Protein AF-A0A0E3NS31-F1 (afdb_monomer_lite)

Secondary structure (DSSP, 8-state):
--EETTEE---S----S-HHHHHHHHHHHHHHHHSSS-HHHHHHHHHHHHH-HHHHHHHHHHHHHHHHHHHHHHT-----TTT------------------HHHHHHHHHHHHHHHHHTS----

pLDDT: mean 79.83, std 15.45, range [45.59, 95.88]

Sequence (124 aa):
MYQSADKYHNGRITKRGSKVARWILTQIAQAAARTKNSKLKEFFNRKKKSIGHAKAILALTRKIATIIWHLITNDEMYEDETGYVKGEVQRRKIVETEIFSVDERISIISEIFAIVEKKKPDIK

Foldseek 3Di:
DDDDDPDDDPDDDDPPDDPVLLVVLLVVLVVLCVDPQFPLVVQLVVVCVPPNNVVSSVVSSVVVVVVVVCCVVVVHDDDTPSPPDPPPPPPVPPPPPPCDDPVVVVVVVVVVVVVVVVPPPPPD

Radius of gyration: 26.97 Å; chains: 1; bounding box: 75×50×57 Å

Structure (mmCIF, N/CA/C/O backbone):
data_AF-A0A0E3NS31-F1
#
_entry.id   AF-A0A0E3NS31-F1
#
loop_
_atom_site.group_PDB
_atom_site.id
_atom_site.type_symbol
_atom_site.label_atom_id
_atom_site.label_alt_id
_atom_site.label_comp_id
_atom_site.label_asym_id
_atom_site.label_entity_id
_atom_site.label_seq_id
_atom_site.pdbx_PDB_ins_code
_atom_site.Cartn_x
_atom_site.Cartn_y
_atom_site.Cartn_z
_atom_site.occupancy
_atom_site.B_iso_or_equiv
_atom_site.auth_seq_id
_atom_site.auth_comp_id
_atom_site.auth_asym_id
_atom_site.auth_atom_id
_atom_site.pdbx_PDB_model_num
ATOM 1 N N . MET A 1 1 ? -6.868 -24.734 15.546 1.00 49.00 1 MET A N 1
ATOM 2 C CA . MET A 1 1 ? -8.007 -23.793 15.473 1.00 49.00 1 MET A CA 1
ATOM 3 C C . MET A 1 1 ? -8.836 -24.038 16.716 1.00 49.00 1 MET A C 1
ATOM 5 O O . MET A 1 1 ? -9.033 -25.202 17.023 1.00 49.00 1 MET A O 1
ATOM 9 N N . TYR A 1 2 ? -9.239 -22.997 17.440 1.00 45.59 2 TYR A N 1
ATOM 10 C CA . TYR A 1 2 ? -10.113 -23.121 18.610 1.00 45.59 2 TYR A CA 1
ATOM 11 C C . TYR A 1 2 ? -11.376 -22.319 18.303 1.00 45.59 2 TYR A C 1
ATOM 13 O O . TYR A 1 2 ? -11.266 -21.153 17.918 1.00 45.59 2 TYR A O 1
ATOM 21 N N . GLN A 1 3 ? -12.539 -22.959 18.379 1.00 48.78 3 GLN A N 1
ATOM 22 C CA . GLN A 1 3 ? -13.836 -22.351 18.103 1.00 48.78 3 GLN A CA 1
ATOM 23 C C . GLN A 1 3 ? -14.720 -22.602 19.322 1.00 48.78 3 GLN A C 1
ATOM 25 O O . GLN A 1 3 ? -15.049 -23.745 19.621 1.00 48.78 3 GLN A O 1
ATOM 30 N N . SER A 1 4 ? -15.079 -21.535 20.028 1.00 62.59 4 SER A N 1
ATOM 31 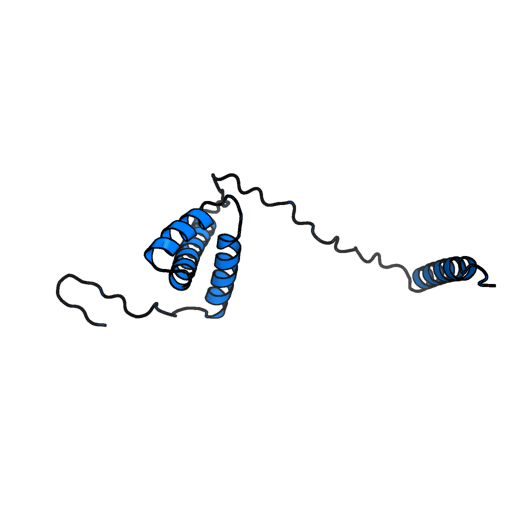C CA . SER A 1 4 ? -16.065 -21.564 21.107 1.00 62.59 4 SER A CA 1
ATOM 32 C C . SER A 1 4 ? -17.158 -20.557 20.752 1.00 62.59 4 SER A C 1
ATOM 34 O O . SER A 1 4 ? -16.854 -19.386 20.518 1.00 62.59 4 SER A O 1
ATOM 36 N N . ALA A 1 5 ? -18.387 -21.070 20.635 1.00 57.19 5 ALA A N 1
ATOM 37 C CA . ALA A 1 5 ? -19.676 -20.387 20.483 1.00 57.19 5 ALA A CA 1
ATOM 38 C C . ALA A 1 5 ? -19.611 -18.861 20.245 1.00 57.19 5 ALA A C 1
ATOM 40 O O . ALA A 1 5 ? -19.754 -18.097 21.190 1.00 57.19 5 ALA A O 1
ATOM 41 N N . ASP A 1 6 ? -19.444 -18.440 18.983 1.00 56.56 6 ASP A N 1
ATOM 42 C CA . ASP A 1 6 ? -19.556 -17.046 18.491 1.00 56.56 6 ASP A CA 1
ATOM 43 C C . ASP A 1 6 ? -18.267 -16.192 18.396 1.00 56.56 6 ASP A C 1
ATOM 45 O O . ASP A 1 6 ? -18.292 -15.085 17.862 1.00 56.56 6 ASP A O 1
ATOM 49 N N . LYS A 1 7 ? -17.085 -16.693 18.795 1.00 52.81 7 LYS A N 1
ATOM 50 C CA . LYS A 1 7 ? -15.809 -15.971 18.565 1.00 52.81 7 LYS A CA 1
ATOM 51 C C . LYS A 1 7 ? -14.862 -16.700 17.617 1.00 52.81 7 LYS A C 1
ATOM 53 O O . LYS A 1 7 ? -14.215 -17.686 17.969 1.00 52.81 7 LYS A O 1
ATOM 58 N N . TYR A 1 8 ? -14.707 -16.149 16.411 1.00 55.31 8 TYR A N 1
ATOM 59 C CA . TYR A 1 8 ? -13.669 -16.562 15.466 1.00 55.31 8 TYR A CA 1
ATOM 60 C C . TYR A 1 8 ? -12.315 -15.968 15.860 1.00 55.31 8 TYR A C 1
ATOM 62 O O . TYR A 1 8 ? -11.982 -14.827 15.545 1.00 55.31 8 TYR A O 1
ATOM 70 N N . HIS A 1 9 ? -11.491 -16.775 16.523 1.00 52.72 9 HIS A N 1
ATOM 71 C CA . HIS A 1 9 ? -10.079 -16.468 16.705 1.00 52.72 9 HIS A CA 1
ATOM 72 C C . HIS A 1 9 ? -9.289 -16.966 15.491 1.00 52.72 9 HIS A C 1
ATOM 74 O O . HIS A 1 9 ? -8.752 -18.077 15.474 1.00 52.72 9 HIS A O 1
ATOM 80 N N . ASN A 1 10 ? -9.190 -16.134 14.450 1.00 51.62 10 ASN A N 1
ATOM 81 C CA . ASN A 1 10 ? -8.175 -16.330 13.419 1.00 51.62 10 ASN A CA 1
ATOM 82 C C . ASN A 1 10 ? -6.813 -16.240 14.118 1.00 51.62 10 ASN A C 1
ATOM 84 O O . ASN A 1 10 ? -6.451 -15.190 14.642 1.00 51.62 10 ASN A O 1
ATOM 88 N N . GLY A 1 11 ? -6.094 -17.362 14.194 1.00 60.38 11 GLY A N 1
ATOM 89 C CA . GLY A 1 11 ? -4.782 -17.432 14.832 1.00 60.38 11 GLY A CA 1
ATOM 90 C C . GLY A 1 11 ? -3.723 -16.557 14.142 1.00 60.38 11 GLY A C 1
ATOM 91 O O . GLY A 1 11 ? -3.998 -15.543 13.504 1.00 60.38 11 GLY A O 1
ATOM 92 N N . ARG A 1 12 ? -2.454 -16.953 14.250 1.00 56.44 12 ARG A N 1
ATOM 93 C CA . ARG A 1 12 ? -1.328 -16.227 13.638 1.00 56.44 12 ARG A CA 1
ATOM 94 C C . ARG A 1 12 ? -1.583 -15.971 12.143 1.00 56.44 12 ARG A C 1
ATOM 96 O O . ARG A 1 12 ? -1.997 -16.887 11.437 1.00 56.44 12 ARG A O 1
ATOM 103 N N . ILE A 1 13 ? -1.302 -14.746 11.676 1.00 64.00 13 ILE A N 1
ATOM 104 C CA . ILE A 1 13 ? -1.458 -14.310 10.273 1.00 64.00 13 ILE A CA 1
ATOM 105 C C . ILE A 1 13 ? -0.989 -15.427 9.333 1.00 64.00 13 ILE A C 1
ATOM 107 O O . ILE A 1 13 ? 0.193 -15.787 9.323 1.00 64.00 13 ILE A O 1
ATOM 111 N N . THR A 1 14 ? -1.923 -15.997 8.573 1.00 66.00 14 THR A N 1
ATOM 112 C CA . THR A 1 14 ? -1.669 -17.176 7.745 1.00 66.00 14 THR A CA 1
ATOM 113 C C . THR A 1 14 ? -0.700 -16.826 6.620 1.00 66.00 14 THR A C 1
ATOM 115 O O . THR A 1 14 ? -1.009 -16.015 5.751 1.00 66.00 14 THR A O 1
ATOM 118 N N . LYS A 1 15 ? 0.476 -17.462 6.605 1.00 72.31 15 LYS A N 1
ATOM 119 C CA . LYS A 1 15 ? 1.526 -17.252 5.591 1.00 72.31 15 LYS A CA 1
ATOM 120 C C . LYS A 1 15 ? 1.333 -18.113 4.332 1.00 72.31 15 LYS A C 1
ATOM 122 O O . LYS A 1 15 ? 2.318 -18.463 3.683 1.00 72.31 15 LYS A O 1
ATOM 127 N N . ARG A 1 16 ? 0.091 -18.449 3.972 1.00 76.56 16 ARG A N 1
ATOM 128 C CA . ARG A 1 16 ? -0.207 -19.202 2.742 1.00 76.56 16 ARG A CA 1
ATOM 129 C C . ARG A 1 16 ? 0.083 -18.348 1.493 1.00 76.56 16 ARG A C 1
ATOM 131 O O . ARG A 1 16 ? 0.016 -17.118 1.563 1.00 76.56 16 ARG A O 1
ATOM 138 N N . GLY A 1 17 ? 0.450 -18.996 0.387 1.00 81.62 17 GLY A N 1
ATOM 139 C CA . GLY A 1 17 ? 0.828 -18.356 -0.883 1.00 81.62 17 GLY A CA 1
ATOM 140 C C . GLY A 1 17 ? 2.319 -18.008 -1.016 1.00 81.62 17 GLY A C 1
ATOM 141 O O . GLY A 1 17 ? 3.117 -18.260 -0.109 1.00 81.62 17 GLY A O 1
ATOM 142 N N . SER A 1 18 ? 2.690 -17.413 -2.157 1.00 87.06 18 SER A N 1
ATOM 143 C CA . SER A 1 18 ? 4.084 -17.096 -2.506 1.00 87.06 18 SER A CA 1
ATOM 144 C C . SER A 1 18 ? 4.753 -16.164 -1.488 1.00 87.06 18 SER A C 1
ATOM 146 O O . SER A 1 18 ? 4.280 -15.058 -1.200 1.00 87.06 18 SER A O 1
ATOM 148 N N . LYS A 1 19 ? 5.904 -16.600 -0.958 1.00 88.38 19 LYS A N 1
ATOM 149 C CA . LYS A 1 19 ? 6.748 -15.799 -0.056 1.00 88.38 19 LYS A CA 1
ATOM 150 C C . LYS A 1 19 ? 7.282 -14.547 -0.759 1.00 88.38 19 LYS A C 1
ATOM 152 O O . LYS A 1 19 ? 7.341 -13.493 -0.128 1.00 88.38 19 LYS A O 1
ATOM 157 N N . VAL A 1 20 ? 7.617 -14.664 -2.045 1.00 91.94 20 VAL A N 1
ATOM 158 C CA . VAL A 1 20 ? 8.163 -13.573 -2.866 1.00 91.94 20 VAL A CA 1
ATOM 159 C C . VAL A 1 20 ? 7.113 -12.488 -3.076 1.00 91.94 20 VAL A C 1
ATOM 161 O O . VAL A 1 20 ? 7.370 -11.333 -2.755 1.00 91.94 20 VAL A O 1
ATOM 164 N N . ALA A 1 21 ? 5.898 -12.858 -3.492 1.00 89.75 21 ALA A N 1
ATOM 165 C CA . ALA A 1 21 ? 4.811 -11.897 -3.689 1.00 89.75 21 ALA A CA 1
ATOM 166 C C . ALA A 1 21 ? 4.501 -11.113 -2.403 1.00 89.75 21 ALA A C 1
ATOM 168 O O . ALA A 1 21 ? 4.370 -9.892 -2.421 1.00 89.75 21 ALA A O 1
ATOM 169 N N . ARG A 1 22 ? 4.465 -11.797 -1.251 1.00 89.94 22 ARG A N 1
ATOM 170 C CA . ARG A 1 22 ? 4.273 -11.138 0.048 1.00 89.94 22 ARG A CA 1
ATOM 171 C C . ARG A 1 22 ? 5.401 -10.165 0.377 1.00 89.94 22 ARG A C 1
ATOM 173 O O . ARG A 1 22 ? 5.127 -9.085 0.897 1.00 89.94 22 ARG A O 1
ATOM 180 N N . TRP A 1 23 ? 6.650 -10.549 0.118 1.00 93.56 23 TRP A N 1
ATOM 181 C CA . TRP A 1 23 ? 7.799 -9.676 0.339 1.00 93.56 23 TRP A CA 1
ATOM 182 C C . TRP A 1 23 ? 7.703 -8.420 -0.536 1.00 93.56 23 TRP A C 1
ATOM 184 O O . TRP A 1 23 ? 7.755 -7.322 0.011 1.00 93.56 23 TRP A O 1
ATOM 194 N N . ILE A 1 24 ? 7.426 -8.570 -1.837 1.00 94.75 24 ILE A N 1
ATOM 195 C CA . ILE A 1 24 ? 7.231 -7.450 -2.775 1.00 94.75 24 ILE A CA 1
ATOM 196 C C . ILE A 1 24 ? 6.104 -6.527 -2.294 1.00 94.75 24 ILE A C 1
ATOM 198 O O . ILE A 1 24 ? 6.317 -5.329 -2.127 1.00 94.75 24 ILE A O 1
ATOM 202 N N . LEU A 1 25 ? 4.924 -7.071 -1.979 1.00 93.56 25 LEU A N 1
ATOM 203 C CA . LEU A 1 25 ? 3.790 -6.275 -1.491 1.00 93.56 25 LEU A CA 1
ATOM 204 C C . LEU A 1 25 ? 4.099 -5.559 -0.169 1.00 93.56 25 LEU A C 1
ATOM 206 O O . LEU A 1 25 ? 3.581 -4.474 0.092 1.00 93.56 25 LEU A O 1
ATOM 210 N N . THR A 1 26 ? 4.948 -6.147 0.676 1.00 94.81 26 THR A N 1
ATOM 211 C CA . THR A 1 26 ? 5.403 -5.498 1.910 1.00 94.81 26 THR A CA 1
ATOM 212 C C . THR A 1 26 ? 6.307 -4.305 1.597 1.00 94.81 26 THR A C 1
ATOM 214 O O . THR A 1 26 ? 6.118 -3.251 2.198 1.00 94.81 26 THR A O 1
ATOM 217 N N . GLN A 1 27 ? 7.233 -4.428 0.638 1.00 95.88 27 GLN A N 1
ATOM 218 C CA . GLN A 1 27 ? 8.067 -3.305 0.183 1.00 95.88 27 GLN A CA 1
ATOM 219 C C . GLN A 1 27 ? 7.209 -2.181 -0.410 1.00 95.88 27 GLN A C 1
ATOM 221 O O . GLN A 1 27 ? 7.369 -1.018 -0.040 1.00 95.88 27 GLN A O 1
ATOM 226 N N . ILE A 1 28 ? 6.229 -2.532 -1.249 1.00 94.56 28 ILE A N 1
ATOM 227 C CA . ILE A 1 28 ? 5.271 -1.575 -1.820 1.00 94.56 28 ILE A CA 1
ATOM 228 C C . ILE A 1 28 ? 4.502 -0.857 -0.704 1.00 94.56 28 ILE A C 1
ATOM 230 O O . ILE A 1 28 ? 4.391 0.365 -0.717 1.00 94.56 28 ILE A O 1
ATOM 234 N N . ALA A 1 29 ? 4.016 -1.588 0.304 1.00 94.56 29 ALA A N 1
ATOM 235 C CA . ALA A 1 29 ? 3.313 -0.993 1.438 1.00 94.56 29 ALA A CA 1
ATOM 236 C C . ALA A 1 29 ? 4.207 -0.047 2.259 1.00 94.56 29 ALA A C 1
ATOM 238 O O . ALA A 1 29 ? 3.747 1.010 2.688 1.00 94.56 29 ALA A O 1
ATOM 239 N N . GLN A 1 30 ? 5.484 -0.385 2.463 1.00 94.94 30 GLN A N 1
ATOM 240 C CA . GLN A 1 30 ? 6.432 0.507 3.138 1.00 94.94 30 GLN A CA 1
ATOM 241 C C . GLN A 1 30 ? 6.680 1.791 2.339 1.00 94.94 30 GLN A C 1
ATOM 243 O O . GLN A 1 30 ? 6.706 2.873 2.926 1.00 94.94 30 GLN A O 1
ATOM 248 N N . ALA A 1 31 ? 6.813 1.690 1.014 1.00 93.25 31 ALA A N 1
ATOM 249 C CA . ALA A 1 31 ? 6.920 2.853 0.140 1.00 93.25 31 ALA A CA 1
ATOM 250 C C . ALA A 1 31 ? 5.647 3.716 0.211 1.00 93.25 31 ALA A C 1
ATOM 252 O O . ALA A 1 31 ? 5.732 4.910 0.497 1.00 93.25 31 ALA A O 1
ATOM 253 N N . ALA A 1 32 ? 4.468 3.101 0.081 1.00 91.62 32 ALA A N 1
ATOM 254 C CA . ALA A 1 32 ? 3.173 3.778 0.159 1.00 91.62 32 ALA A CA 1
ATOM 255 C C . ALA A 1 32 ? 2.938 4.476 1.511 1.00 91.62 32 ALA A C 1
ATOM 257 O O . ALA A 1 32 ? 2.370 5.564 1.563 1.00 91.62 32 ALA A O 1
ATOM 258 N N . ALA A 1 33 ? 3.421 3.899 2.615 1.00 92.38 33 ALA A N 1
ATOM 259 C CA . ALA A 1 33 ? 3.350 4.526 3.935 1.00 92.38 33 ALA A CA 1
ATOM 260 C C . ALA A 1 33 ? 4.218 5.797 4.054 1.00 92.38 33 ALA A C 1
ATOM 262 O O . ALA A 1 33 ? 3.963 6.641 4.919 1.00 92.38 33 ALA A O 1
ATOM 263 N N . ARG A 1 34 ? 5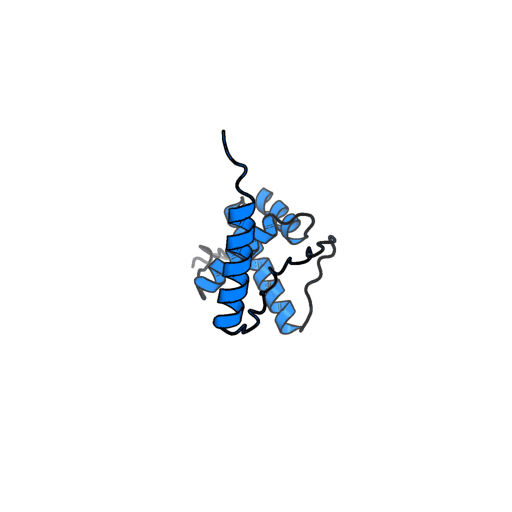.247 5.944 3.207 1.00 90.19 34 ARG A N 1
ATOM 264 C CA . ARG A 1 34 ? 6.157 7.103 3.181 1.00 90.19 34 ARG A CA 1
ATOM 265 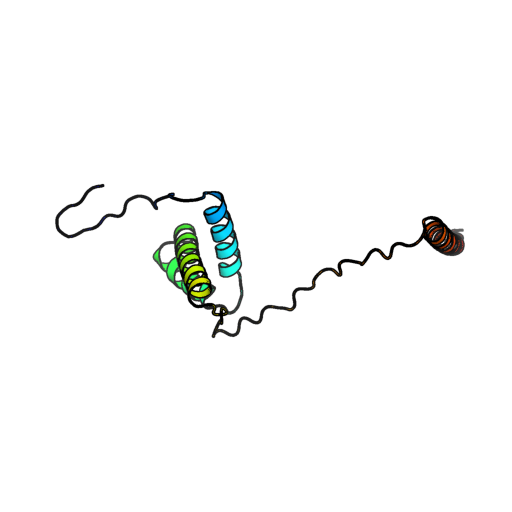C C . ARG A 1 34 ? 5.698 8.198 2.216 1.00 90.19 34 ARG A C 1
ATOM 267 O O . ARG A 1 34 ? 6.036 9.360 2.444 1.00 90.19 34 ARG A O 1
ATOM 274 N N . THR A 1 35 ? 4.916 7.856 1.194 1.00 87.62 35 THR A N 1
ATOM 275 C CA . THR A 1 35 ? 4.372 8.792 0.197 1.00 87.62 35 THR A CA 1
ATOM 276 C C . THR A 1 35 ? 3.596 9.938 0.854 1.00 87.62 35 THR A C 1
ATOM 278 O O . THR A 1 35 ? 2.839 9.727 1.797 1.00 87.62 35 THR A O 1
ATOM 281 N N . LYS A 1 36 ? 3.801 11.182 0.411 1.00 81.56 36 LYS A N 1
ATOM 282 C CA . LYS A 1 36 ? 3.030 12.342 0.900 1.00 81.56 36 LYS A CA 1
ATOM 283 C C . LYS A 1 36 ? 1.676 12.401 0.177 1.00 81.56 36 LYS A C 1
ATOM 285 O O . LYS A 1 36 ? 1.612 12.002 -0.976 1.00 81.56 36 LYS A O 1
ATOM 290 N N . ASN A 1 37 ? 0.640 12.884 0.868 1.00 81.94 37 ASN A N 1
ATOM 291 C CA . ASN A 1 37 ? -0.704 13.130 0.319 1.00 81.94 37 ASN A CA 1
ATOM 292 C C . ASN A 1 37 ? -1.303 11.925 -0.434 1.00 81.94 37 ASN A C 1
ATOM 294 O O . ASN A 1 37 ? -1.573 12.000 -1.623 1.00 81.94 37 ASN A O 1
ATOM 298 N N . SER A 1 38 ? -1.454 10.792 0.258 1.00 86.81 38 SER A N 1
ATOM 299 C CA . SER A 1 38 ? -2.108 9.603 -0.300 1.00 86.81 38 SER A CA 1
ATOM 300 C C . SER A 1 38 ? -3.066 8.982 0.711 1.00 86.81 38 SER A C 1
ATOM 302 O O . SER A 1 38 ? -2.718 8.823 1.892 1.00 86.81 38 SER A O 1
ATOM 304 N N . LYS A 1 39 ? -4.224 8.511 0.238 1.00 89.81 39 LYS A N 1
ATOM 305 C CA . LYS A 1 39 ? -5.209 7.772 1.045 1.00 89.81 39 LYS A CA 1
ATOM 306 C C . LYS A 1 39 ? -4.635 6.518 1.691 1.00 89.81 39 LYS A C 1
ATOM 308 O O . LYS A 1 39 ? -5.055 6.107 2.780 1.00 89.81 39 LYS A O 1
ATOM 313 N N . LEU A 1 40 ? -3.644 5.898 1.053 1.00 91.50 40 LEU A N 1
ATOM 314 C CA . LEU A 1 40 ? -2.955 4.731 1.602 1.00 91.50 40 LEU A CA 1
ATOM 315 C C . LEU A 1 40 ? -2.183 5.085 2.878 1.00 91.50 40 LEU A C 1
ATOM 317 O O . LEU A 1 40 ? -2.218 4.327 3.854 1.00 91.50 40 LEU A O 1
ATOM 321 N N . LYS A 1 41 ? -1.557 6.265 2.916 1.00 91.75 41 LYS A N 1
ATOM 322 C CA . LYS A 1 41 ? -0.865 6.762 4.108 1.00 91.75 41 LYS A CA 1
ATOM 323 C C . LYS A 1 41 ? -1.837 7.123 5.223 1.00 91.75 41 LYS A C 1
ATOM 325 O O . LYS A 1 41 ? -1.563 6.814 6.381 1.00 91.75 41 LYS A O 1
ATOM 330 N N . GLU A 1 42 ? -2.978 7.725 4.909 1.00 92.50 42 GLU A N 1
ATOM 331 C CA . GLU A 1 42 ? -4.009 8.015 5.913 1.00 92.50 42 GLU A CA 1
ATOM 332 C C . GLU A 1 42 ? -4.546 6.735 6.555 1.00 92.50 42 GLU A C 1
ATOM 334 O O . GLU A 1 42 ? -4.606 6.615 7.784 1.00 92.50 42 GLU A O 1
ATOM 339 N N . PHE A 1 43 ? -4.851 5.729 5.729 1.00 92.31 43 PHE A N 1
ATOM 340 C CA . PHE A 1 43 ? -5.256 4.411 6.204 1.00 92.31 43 PHE A CA 1
ATOM 341 C C . PHE A 1 43 ? -4.192 3.791 7.116 1.00 92.31 43 PHE A C 1
ATOM 343 O O . PHE A 1 43 ? -4.512 3.281 8.196 1.00 92.31 43 PHE A O 1
ATOM 350 N N . PHE A 1 44 ? -2.927 3.862 6.700 1.00 94.69 44 PHE A N 1
ATOM 351 C CA . PHE A 1 44 ? -1.804 3.381 7.488 1.00 94.69 44 PHE A CA 1
ATOM 352 C C . PHE A 1 44 ? -1.679 4.116 8.821 1.00 94.69 44 PHE A C 1
ATOM 354 O O . PHE A 1 44 ? -1.573 3.460 9.852 1.00 94.69 44 PHE A O 1
ATOM 361 N N . ASN A 1 45 ? -1.749 5.446 8.835 1.00 94.50 45 ASN A N 1
ATOM 362 C CA . ASN A 1 45 ? -1.657 6.246 10.055 1.00 94.50 45 ASN A CA 1
ATOM 363 C C . ASN A 1 45 ? -2.788 5.911 11.032 1.00 94.50 45 ASN A C 1
ATOM 365 O O . ASN A 1 45 ? -2.535 5.728 12.224 1.00 94.50 45 ASN A O 1
ATOM 369 N N . ARG A 1 46 ? -4.017 5.741 10.529 1.00 94.38 46 ARG A N 1
ATOM 370 C CA . ARG A 1 46 ? -5.166 5.312 11.335 1.00 94.38 46 ARG A CA 1
ATOM 371 C C . ARG A 1 46 ? -4.930 3.943 11.971 1.00 94.38 46 ARG A C 1
ATOM 373 O O . ARG A 1 46 ? -5.158 3.772 13.165 1.00 94.38 46 ARG A O 1
ATOM 380 N N . LYS A 1 47 ? -4.433 2.966 11.205 1.00 94.69 47 LYS A N 1
ATOM 381 C CA . LYS A 1 47 ? -4.122 1.632 11.744 1.00 94.69 47 LYS A CA 1
ATOM 382 C C . LYS A 1 47 ? -2.909 1.650 12.672 1.00 94.69 47 LYS A C 1
ATOM 384 O O . LYS A 1 47 ? -2.963 1.027 13.726 1.00 94.69 47 LYS A O 1
ATOM 389 N N . LYS A 1 48 ? -1.857 2.407 12.360 1.00 95.38 48 LYS A N 1
ATOM 390 C CA . LYS A 1 48 ? -0.644 2.528 13.183 1.00 95.38 48 LYS A CA 1
ATOM 391 C C . LYS A 1 48 ? -0.976 2.966 14.608 1.00 95.38 48 LYS A C 1
ATOM 393 O O . LYS A 1 48 ? -0.423 2.383 15.535 1.00 95.38 48 LYS A O 1
ATOM 398 N N . LYS A 1 49 ? -1.901 3.920 14.776 1.00 94.81 49 LYS A N 1
ATOM 399 C CA . LYS A 1 49 ? -2.365 4.384 16.096 1.00 94.81 49 LYS A CA 1
ATOM 400 C C . LYS A 1 49 ? -3.068 3.291 16.915 1.00 94.81 49 LYS A C 1
ATOM 402 O O . LYS A 1 49 ? -2.950 3.290 18.128 1.00 94.81 49 LYS A O 1
ATOM 407 N N . SER A 1 50 ? -3.772 2.363 16.264 1.00 92.88 50 SER A N 1
ATOM 408 C CA . SER A 1 50 ? -4.582 1.337 16.941 1.00 92.88 50 SER A CA 1
ATOM 409 C C . SER A 1 50 ? -3.832 0.023 17.198 1.00 92.88 50 SER A C 1
ATOM 411 O O . SER A 1 50 ? -3.988 -0.569 18.258 1.00 92.88 50 SER A O 1
ATOM 413 N N . ILE A 1 51 ? -3.031 -0.456 16.239 1.00 91.62 51 ILE A N 1
ATOM 414 C CA . ILE A 1 51 ? -2.438 -1.811 16.282 1.00 91.62 51 ILE A CA 1
ATOM 415 C C . ILE A 1 51 ? -0.903 -1.821 16.237 1.00 91.62 51 ILE A C 1
ATOM 417 O O . ILE A 1 51 ? -0.295 -2.894 16.233 1.00 91.62 51 ILE A O 1
ATOM 421 N N . GLY A 1 52 ? -0.268 -0.648 16.194 1.00 93.25 52 GLY A N 1
ATOM 422 C CA . GLY A 1 52 ? 1.182 -0.503 16.096 1.00 93.25 52 GLY A CA 1
ATOM 423 C C . GLY A 1 52 ? 1.726 -0.642 14.669 1.00 93.25 52 GLY A C 1
ATOM 424 O O . GLY A 1 52 ? 1.034 -1.048 13.734 1.00 93.25 52 GLY A O 1
ATOM 425 N N . HIS A 1 53 ? 3.001 -0.286 14.492 1.00 92.75 53 HIS A N 1
ATOM 426 C CA . HIS A 1 53 ? 3.623 -0.113 13.174 1.00 92.75 53 HIS A CA 1
ATOM 427 C C . HIS A 1 53 ? 3.644 -1.392 12.322 1.00 92.75 53 HIS A C 1
ATOM 429 O O . HIS A 1 53 ? 3.129 -1.395 11.206 1.00 92.75 53 HIS A O 1
ATOM 435 N N . ALA A 1 54 ? 4.191 -2.491 12.851 1.00 91.62 54 ALA A N 1
ATOM 436 C CA . ALA A 1 54 ? 4.363 -3.731 12.089 1.00 91.62 54 ALA A CA 1
ATOM 437 C C . ALA A 1 54 ? 3.022 -4.323 11.620 1.00 91.62 54 ALA A C 1
ATOM 439 O O . ALA A 1 54 ? 2.878 -4.719 10.462 1.00 91.62 54 ALA A O 1
ATOM 440 N N . LYS A 1 55 ? 2.010 -4.330 12.499 1.00 92.25 55 LYS A N 1
ATOM 441 C CA . LYS A 1 55 ? 0.665 -4.803 12.145 1.00 92.25 55 LYS A CA 1
ATOM 442 C C . LYS A 1 55 ? -0.024 -3.853 11.162 1.00 92.25 55 LYS A C 1
ATOM 444 O O . LYS A 1 55 ? -0.732 -4.321 10.275 1.00 92.25 55 LYS A O 1
ATOM 449 N N . ALA A 1 56 ? 0.207 -2.544 11.271 1.00 94.88 56 ALA A N 1
ATOM 450 C CA . ALA A 1 56 ? -0.341 -1.564 10.337 1.00 94.88 56 ALA A CA 1
ATOM 451 C C . ALA A 1 56 ? 0.239 -1.696 8.921 1.00 94.88 56 ALA A C 1
ATOM 453 O O . ALA A 1 56 ? -0.524 -1.590 7.964 1.00 94.88 56 ALA A O 1
ATOM 454 N N . ILE A 1 57 ? 1.539 -1.991 8.772 1.00 95.12 57 ILE A N 1
ATOM 455 C CA . ILE A 1 57 ? 2.131 -2.291 7.457 1.00 95.12 57 ILE A CA 1
ATOM 456 C C . ILE A 1 57 ? 1.452 -3.511 6.839 1.00 95.12 57 ILE A C 1
ATOM 458 O O . ILE A 1 57 ? 0.997 -3.432 5.706 1.00 95.12 57 ILE A O 1
ATOM 462 N N . LEU A 1 58 ? 1.287 -4.605 7.591 1.00 92.81 58 LEU A N 1
ATOM 463 C CA . LEU A 1 58 ? 0.616 -5.805 7.076 1.00 92.81 58 LEU A CA 1
ATOM 464 C C . LEU A 1 58 ? -0.859 -5.555 6.726 1.00 92.81 58 LEU A C 1
ATOM 466 O O . LEU A 1 58 ? -1.358 -6.082 5.730 1.00 92.81 58 LEU A O 1
ATOM 470 N N . ALA A 1 59 ? -1.557 -4.728 7.509 1.00 94.00 59 ALA A N 1
ATOM 471 C CA . ALA A 1 59 ? -2.916 -4.301 7.188 1.00 94.00 59 ALA A CA 1
ATOM 472 C C . ALA A 1 59 ? -2.963 -3.494 5.879 1.00 94.00 59 ALA A C 1
ATOM 474 O O . ALA A 1 59 ? -3.856 -3.708 5.059 1.00 94.00 59 ALA A O 1
ATOM 475 N N . LEU A 1 60 ? -1.990 -2.603 5.660 1.00 95.56 60 LEU A N 1
ATOM 476 C CA . LEU A 1 60 ? -1.854 -1.850 4.416 1.00 95.56 60 LEU A CA 1
ATOM 477 C C . LEU A 1 60 ? -1.529 -2.774 3.234 1.00 95.56 60 LEU A C 1
ATOM 479 O O . LEU A 1 60 ? -2.172 -2.670 2.196 1.00 95.56 60 LEU A O 1
ATOM 483 N N . THR A 1 61 ? -0.605 -3.723 3.404 1.00 94.75 61 THR A N 1
ATOM 484 C CA . THR A 1 61 ? -0.271 -4.750 2.405 1.00 94.75 61 THR A CA 1
ATOM 485 C C . THR A 1 61 ? -1.518 -5.504 1.945 1.00 94.75 61 THR A C 1
ATOM 487 O O . THR A 1 61 ? -1.722 -5.674 0.745 1.00 94.75 61 THR A O 1
ATOM 490 N N . ARG A 1 62 ? -2.389 -5.919 2.878 1.00 93.06 62 ARG A N 1
ATOM 491 C CA . ARG A 1 62 ? -3.652 -6.584 2.524 1.00 93.06 62 ARG A CA 1
ATOM 492 C C . ARG A 1 62 ? -4.587 -5.664 1.742 1.00 93.06 62 ARG A C 1
ATOM 494 O O . ARG A 1 62 ? -5.169 -6.115 0.764 1.00 93.06 62 ARG A O 1
ATOM 501 N N . LYS A 1 63 ? -4.699 -4.393 2.138 1.00 93.94 63 LYS A N 1
ATOM 502 C CA . LYS A 1 63 ? -5.509 -3.405 1.414 1.00 93.94 63 LYS A CA 1
ATOM 503 C C . LYS A 1 63 ? -5.012 -3.203 -0.023 1.00 93.94 63 LYS A C 1
ATOM 505 O O . LYS A 1 63 ? -5.821 -3.226 -0.941 1.00 93.94 63 LYS A O 1
ATOM 510 N N . ILE A 1 64 ? -3.700 -3.071 -0.218 1.00 94.25 64 ILE A N 1
ATOM 511 C CA . ILE A 1 64 ? -3.082 -2.928 -1.546 1.00 94.25 64 ILE A CA 1
ATOM 512 C C . ILE A 1 64 ? -3.331 -4.171 -2.405 1.00 94.25 64 ILE A C 1
ATOM 514 O O . ILE A 1 64 ? -3.686 -4.037 -3.568 1.00 94.25 64 ILE A O 1
ATOM 518 N N . ALA A 1 65 ? -3.204 -5.375 -1.841 1.00 93.56 65 ALA A N 1
ATOM 519 C CA . ALA A 1 65 ? -3.482 -6.607 -2.580 1.00 93.56 65 ALA A CA 1
ATOM 520 C C . ALA A 1 65 ? -4.935 -6.669 -3.085 1.00 93.56 65 ALA A C 1
ATOM 522 O O . ALA A 1 65 ? -5.174 -7.081 -4.215 1.00 93.56 65 ALA A O 1
ATOM 523 N N . THR A 1 66 ? -5.894 -6.229 -2.265 1.00 93.94 66 THR A N 1
ATOM 524 C CA . THR A 1 66 ? -7.304 -6.128 -2.665 1.00 93.94 66 THR A CA 1
ATOM 525 C C . THR A 1 66 ? -7.505 -5.091 -3.768 1.00 93.94 66 THR A C 1
ATOM 527 O O . THR A 1 66 ? -8.182 -5.393 -4.740 1.00 93.94 66 THR A O 1
ATOM 530 N N . ILE A 1 67 ? -6.875 -3.915 -3.663 1.00 93.25 67 ILE A N 1
ATOM 531 C CA . ILE A 1 67 ? -6.921 -2.889 -4.717 1.00 93.25 67 ILE A CA 1
ATOM 532 C C . ILE A 1 67 ? -6.388 -3.456 -6.036 1.00 93.25 67 ILE A C 1
ATOM 534 O O . ILE A 1 67 ? -7.087 -3.398 -7.033 1.00 93.25 67 ILE A O 1
ATOM 538 N N . ILE A 1 68 ? -5.203 -4.075 -6.034 1.00 92.75 68 ILE A N 1
ATOM 539 C CA . ILE A 1 68 ? -4.609 -4.676 -7.240 1.00 92.75 68 ILE A CA 1
ATOM 540 C C . ILE A 1 68 ? -5.560 -5.692 -7.878 1.00 92.75 68 ILE A C 1
ATOM 542 O O . ILE A 1 68 ? -5.734 -5.687 -9.090 1.00 92.75 68 ILE A O 1
ATOM 546 N N . TRP A 1 69 ? -6.185 -6.551 -7.070 1.00 93.44 69 TRP A N 1
ATOM 547 C CA . TRP A 1 69 ? -7.142 -7.526 -7.582 1.00 93.44 69 TRP A CA 1
ATOM 548 C C . TRP A 1 69 ? -8.355 -6.859 -8.240 1.00 93.44 69 TRP A C 1
ATOM 550 O O . TRP A 1 69 ? -8.730 -7.268 -9.334 1.00 93.44 69 TRP A O 1
ATOM 560 N N . HIS A 1 70 ? -8.925 -5.818 -7.623 1.00 94.75 70 HIS A N 1
ATOM 561 C CA . HIS A 1 70 ? -10.035 -5.067 -8.216 1.00 94.75 70 HIS A CA 1
ATOM 562 C C . HIS A 1 70 ? -9.638 -4.391 -9.529 1.00 94.75 70 HIS A C 1
ATOM 564 O O . HIS A 1 70 ? -10.356 -4.536 -10.508 1.00 94.75 70 HIS A O 1
ATOM 570 N N . LEU A 1 71 ? -8.473 -3.738 -9.578 1.00 93.75 71 LEU A N 1
ATOM 571 C CA . LEU A 1 71 ? -7.989 -3.065 -10.788 1.00 93.75 71 LEU A CA 1
ATOM 572 C C . LEU A 1 71 ? -7.792 -4.046 -11.947 1.00 93.75 71 LEU A C 1
ATOM 574 O O . LEU A 1 71 ? -8.197 -3.761 -13.063 1.00 93.75 71 LEU A O 1
ATOM 578 N N . ILE A 1 72 ? -7.214 -5.221 -11.676 1.00 94.06 72 ILE A N 1
ATOM 579 C CA . ILE A 1 72 ? -7.021 -6.261 -12.698 1.00 94.06 72 ILE A CA 1
ATOM 580 C C . ILE A 1 72 ? -8.361 -6.864 -13.135 1.00 94.06 72 ILE A C 1
ATOM 582 O O . ILE A 1 72 ? -8.535 -7.179 -14.304 1.00 94.06 72 ILE A O 1
ATOM 586 N N . THR A 1 73 ? -9.294 -7.062 -12.201 1.00 95.06 73 THR A N 1
ATOM 587 C CA . THR A 1 73 ? -10.579 -7.721 -12.492 1.00 95.06 73 THR A CA 1
ATOM 588 C C . THR A 1 73 ? -11.535 -6.804 -13.255 1.00 95.06 73 THR A C 1
ATOM 590 O O . THR A 1 73 ? -12.294 -7.290 -14.086 1.00 95.06 73 THR A O 1
ATOM 593 N N . ASN A 1 74 ? -11.488 -5.498 -12.984 1.00 92.88 74 ASN A N 1
ATOM 594 C CA . ASN A 1 74 ? -12.357 -4.498 -13.605 1.00 92.88 74 ASN A CA 1
ATOM 595 C C . ASN A 1 74 ? -11.698 -3.760 -14.786 1.00 92.88 74 ASN A C 1
ATOM 597 O O . ASN A 1 74 ? -12.367 -2.962 -15.429 1.00 92.88 74 ASN A O 1
ATOM 601 N N . ASP A 1 75 ? -10.410 -4.004 -15.053 1.00 90.88 75 ASP A N 1
ATOM 602 C CA . ASP A 1 75 ? -9.591 -3.273 -16.035 1.00 90.88 75 ASP A CA 1
ATOM 603 C C . ASP A 1 75 ? -9.593 -1.743 -15.823 1.00 90.88 75 ASP A C 1
ATOM 605 O O . ASP A 1 75 ? -9.711 -0.938 -16.744 1.00 90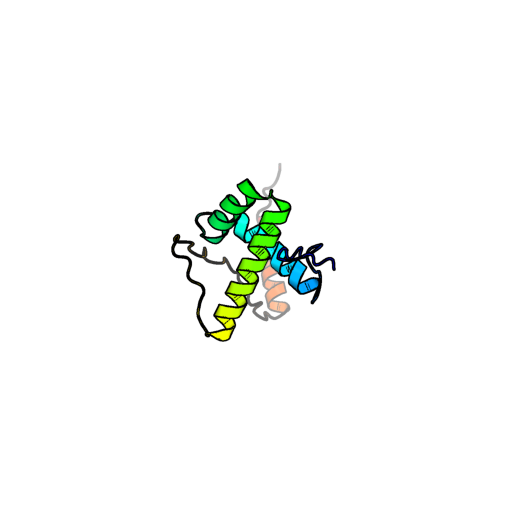.88 75 ASP A O 1
ATOM 609 N N . GLU A 1 76 ? -9.473 -1.331 -14.560 1.00 90.75 76 GLU A N 1
ATOM 610 C CA . GLU A 1 76 ? -9.517 0.074 -14.146 1.00 90.75 76 GLU A CA 1
ATOM 611 C C . GLU A 1 76 ? -8.129 0.587 -13.744 1.00 90.75 76 GLU A C 1
ATOM 613 O O . GLU A 1 76 ? -7.277 -0.148 -13.231 1.00 90.75 76 GLU A O 1
ATOM 618 N N . MET A 1 77 ? -7.899 1.891 -13.921 1.00 87.75 77 MET A N 1
ATOM 619 C CA . MET A 1 77 ? -6.706 2.554 -13.397 1.00 87.75 77 MET A CA 1
ATOM 620 C C . MET A 1 77 ? -6.912 3.012 -11.954 1.00 87.75 77 MET A C 1
ATOM 622 O O . MET A 1 77 ? -7.985 3.459 -11.560 1.00 87.75 77 MET A O 1
ATOM 626 N N . TYR A 1 78 ? -5.849 2.927 -11.152 1.00 87.38 78 TYR A N 1
ATOM 627 C CA . TYR A 1 78 ? -5.878 3.444 -9.788 1.00 87.38 78 TYR A CA 1
ATOM 628 C C . TYR A 1 78 ? -5.896 4.972 -9.786 1.00 87.38 78 TYR A C 1
ATOM 630 O O . TYR A 1 78 ? -4.947 5.598 -10.263 1.00 87.38 78 TYR A O 1
ATOM 638 N N . GLU A 1 79 ? -6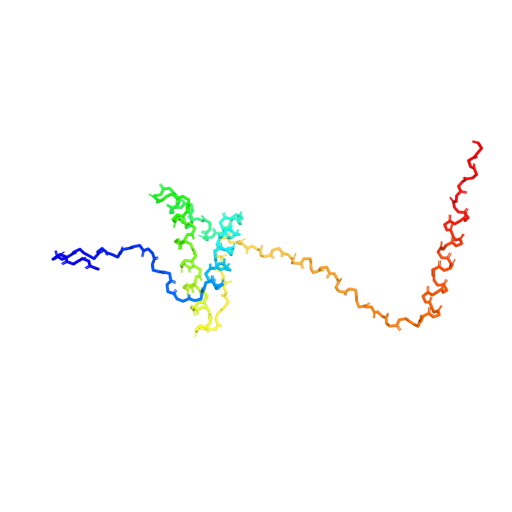.909 5.549 -9.151 1.00 84.81 79 GLU A N 1
ATOM 639 C CA . GLU A 1 79 ? -7.016 6.984 -8.918 1.00 84.81 79 GLU A CA 1
ATOM 640 C C . GLU A 1 79 ? -6.942 7.287 -7.416 1.00 84.81 79 GLU A C 1
ATOM 642 O O . GLU A 1 79 ? -7.611 6.654 -6.595 1.00 84.81 79 GLU A O 1
ATOM 647 N N . ASP A 1 80 ? -6.084 8.239 -7.037 1.00 82.44 80 ASP A N 1
ATOM 648 C CA . ASP A 1 80 ? -5.981 8.708 -5.6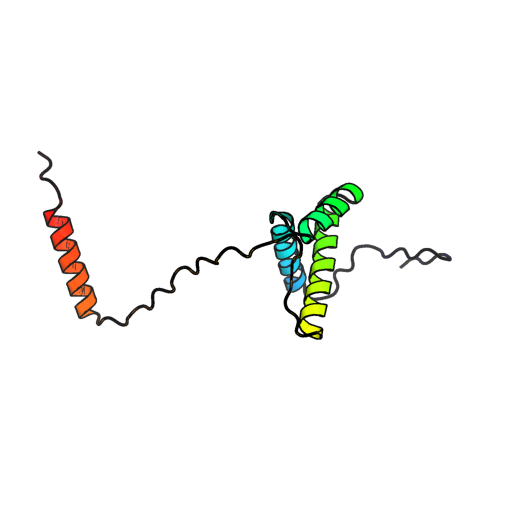55 1.00 82.44 80 ASP A CA 1
ATOM 649 C C . ASP A 1 80 ? -6.575 10.111 -5.535 1.00 82.44 80 ASP A C 1
ATOM 651 O O . ASP A 1 80 ? -5.971 11.111 -5.921 1.00 82.44 80 ASP A O 1
ATOM 655 N N . GLU A 1 81 ? -7.750 10.173 -4.922 1.00 74.94 81 GLU A N 1
ATOM 656 C CA . GLU A 1 81 ? -8.541 11.391 -4.722 1.00 74.94 81 GLU A CA 1
ATOM 657 C C . GLU A 1 81 ? -7.801 12.446 -3.873 1.00 74.94 81 GLU A C 1
ATOM 659 O O . GLU A 1 81 ? -8.162 13.617 -3.883 1.00 74.94 81 GLU A O 1
ATOM 664 N N . THR A 1 82 ? -6.751 12.055 -3.131 1.00 73.94 82 THR A N 1
ATOM 665 C CA . THR A 1 82 ? -5.929 12.998 -2.343 1.00 73.94 82 THR A CA 1
ATOM 666 C C . THR A 1 82 ? -4.879 13.765 -3.157 1.00 73.94 82 THR A C 1
ATOM 668 O O . THR A 1 82 ? -4.079 14.505 -2.579 1.00 73.94 82 THR A O 1
ATOM 671 N N . GLY A 1 83 ? -4.887 13.640 -4.489 1.00 64.38 83 GLY A N 1
ATOM 672 C CA . GLY A 1 83 ? -4.022 14.432 -5.364 1.00 64.38 83 GLY A CA 1
ATOM 673 C C . GLY A 1 83 ? -2.572 13.950 -5.377 1.00 64.38 83 GLY A C 1
ATOM 674 O O . GLY A 1 83 ? -1.653 14.752 -5.559 1.00 64.38 83 GLY A O 1
ATOM 675 N N . TYR A 1 84 ? -2.337 12.646 -5.172 1.00 68.88 84 TYR A N 1
ATOM 676 C CA . TYR A 1 84 ? -1.024 12.065 -5.446 1.00 68.88 84 TYR A CA 1
ATOM 677 C C . TYR A 1 84 ? -0.740 12.180 -6.946 1.00 68.88 84 TYR A C 1
ATOM 679 O O . TYR A 1 84 ? -1.209 11.379 -7.753 1.00 68.88 84 TYR A O 1
ATOM 687 N N . VAL A 1 85 ? 0.062 13.172 -7.318 1.00 66.56 85 VAL A N 1
ATOM 688 C CA . VAL A 1 85 ? 0.612 13.266 -8.665 1.00 66.56 85 VAL A CA 1
ATOM 689 C C . VAL A 1 85 ? 1.846 12.379 -8.703 1.00 66.56 85 VAL A C 1
ATOM 691 O O . VAL A 1 85 ? 2.820 12.606 -7.976 1.00 66.56 85 VAL A O 1
ATOM 694 N N . LYS A 1 86 ? 1.810 11.339 -9.539 1.00 64.38 86 LYS A N 1
ATOM 695 C CA . LYS A 1 86 ? 3.008 10.564 -9.857 1.00 64.38 86 LYS A CA 1
ATOM 696 C C . LYS A 1 86 ? 4.005 11.539 -10.476 1.00 64.38 86 LYS A C 1
ATOM 698 O O . LYS A 1 86 ? 3.809 11.973 -11.605 1.00 64.38 86 LYS A O 1
ATOM 703 N N . GLY A 1 87 ? 5.040 11.906 -9.718 1.00 63.12 87 GLY A N 1
ATOM 704 C CA . GLY A 1 87 ? 6.124 12.726 -10.247 1.00 63.12 87 GLY A CA 1
ATOM 705 C C . GLY A 1 87 ? 6.651 12.089 -11.528 1.00 63.12 87 GLY A C 1
ATOM 706 O O . GLY A 1 87 ? 6.692 10.855 -11.623 1.00 63.12 87 GLY A O 1
ATOM 707 N N . GLU A 1 88 ? 7.007 12.914 -12.511 1.00 61.16 88 GLU A N 1
ATOM 708 C CA . GLU A 1 88 ? 7.592 12.422 -13.751 1.00 61.16 88 GLU A CA 1
ATOM 709 C C . GLU A 1 88 ? 8.745 11.491 -13.394 1.00 61.16 88 GLU A C 1
ATOM 711 O O . GLU A 1 88 ? 9.702 11.865 -12.707 1.00 61.16 88 GLU A O 1
ATOM 716 N N . VAL A 1 89 ? 8.611 10.225 -13.788 1.00 61.41 89 VAL A N 1
ATOM 717 C CA . VAL A 1 89 ? 9.709 9.288 -13.633 1.00 61.41 89 VAL A CA 1
ATOM 718 C C . VAL A 1 89 ? 10.770 9.815 -14.574 1.00 61.41 89 VAL A C 1
ATOM 720 O O . VAL A 1 89 ? 10.628 9.663 -15.786 1.00 61.41 89 VAL A O 1
ATOM 723 N N . GLN A 1 90 ? 11.816 10.432 -14.023 1.00 59.34 90 GLN A N 1
ATOM 724 C CA . GLN A 1 90 ? 13.062 10.649 -14.740 1.00 59.34 90 GLN A CA 1
ATOM 725 C C . GLN A 1 90 ? 13.586 9.260 -15.093 1.00 59.34 90 GLN A C 1
ATOM 727 O O . GLN A 1 90 ? 14.373 8.651 -14.364 1.00 59.34 90 GLN A O 1
ATOM 732 N N . ARG A 1 91 ? 13.074 8.699 -16.193 1.00 56.28 91 ARG A N 1
ATOM 733 C CA . ARG A 1 91 ? 13.704 7.577 -16.857 1.00 56.28 91 ARG A CA 1
ATOM 734 C C . ARG A 1 91 ? 15.085 8.120 -17.157 1.00 56.28 91 ARG A C 1
ATOM 736 O O . ARG A 1 91 ? 15.208 9.059 -17.941 1.00 56.28 91 ARG A O 1
ATOM 743 N N . ARG A 1 92 ? 16.111 7.596 -16.479 1.00 56.50 92 ARG A N 1
ATOM 744 C CA . ARG A 1 92 ? 17.479 7.762 -16.968 1.00 56.50 92 ARG A CA 1
ATOM 745 C C . ARG A 1 92 ? 17.371 7.425 -18.444 1.00 56.50 92 ARG A C 1
ATOM 747 O O . ARG A 1 92 ? 16.892 6.328 -18.742 1.00 56.50 92 ARG A O 1
ATOM 754 N N . LYS A 1 93 ? 17.649 8.396 -19.326 1.00 50.41 93 LYS A N 1
ATOM 755 C CA . LYS A 1 93 ? 17.652 8.149 -20.767 1.00 50.41 93 LYS A CA 1
ATOM 756 C C . LYS A 1 93 ? 18.422 6.849 -20.925 1.00 50.41 93 LYS A C 1
ATOM 758 O O . LYS A 1 93 ? 19.567 6.765 -20.480 1.00 50.41 93 LYS A O 1
ATOM 763 N N . ILE A 1 94 ? 17.759 5.820 -21.444 1.00 52.72 94 ILE A N 1
ATOM 764 C CA . ILE A 1 94 ? 18.496 4.715 -22.030 1.00 52.72 94 ILE A CA 1
ATOM 765 C C . ILE A 1 94 ? 19.225 5.444 -23.143 1.00 52.72 94 ILE A C 1
ATOM 767 O O . ILE A 1 94 ? 18.580 5.938 -24.065 1.00 52.72 94 ILE A O 1
ATOM 771 N N . VAL A 1 95 ? 20.511 5.720 -22.933 1.00 61.34 95 VAL A N 1
ATOM 772 C CA . VAL A 1 95 ? 21.341 6.262 -23.994 1.00 61.34 95 VAL A CA 1
ATOM 773 C C . VAL A 1 95 ? 21.277 5.157 -25.026 1.00 61.34 95 VAL A C 1
ATOM 775 O O . VAL A 1 95 ? 21.832 4.080 -24.796 1.00 61.34 95 VAL A O 1
ATOM 778 N N . GLU A 1 96 ? 20.480 5.361 -26.074 1.00 58.62 96 GLU A N 1
ATOM 779 C CA . GLU A 1 96 ? 20.600 4.571 -27.284 1.00 58.62 96 GLU A CA 1
ATOM 780 C C . GLU A 1 96 ? 22.083 4.635 -27.601 1.00 58.62 96 GLU A C 1
ATOM 782 O O . GLU A 1 96 ? 22.637 5.701 -27.864 1.00 58.62 96 GLU A O 1
ATOM 787 N N . THR A 1 97 ? 22.772 3.518 -27.383 1.00 57.34 97 THR A N 1
ATOM 788 C CA . THR A 1 97 ? 24.152 3.411 -27.809 1.00 57.34 97 THR A CA 1
ATOM 789 C C . THR A 1 97 ? 24.030 3.326 -29.311 1.00 57.34 97 THR A C 1
ATOM 791 O O . THR A 1 97 ? 23.870 2.237 -29.854 1.00 57.34 97 THR A O 1
ATOM 794 N N . GLU A 1 98 ? 24.002 4.486 -29.969 1.00 63.62 98 GLU A N 1
ATOM 795 C CA . GLU A 1 98 ? 24.241 4.567 -31.398 1.00 63.62 98 GLU A CA 1
ATOM 796 C C . GLU A 1 98 ? 25.472 3.703 -31.652 1.00 63.62 98 GLU A C 1
ATOM 798 O O . GLU A 1 98 ? 26.478 3.783 -30.927 1.00 63.62 98 GLU A O 1
ATOM 803 N N . ILE A 1 99 ? 25.338 2.769 -32.587 1.00 55.47 99 ILE A N 1
ATOM 804 C CA . ILE A 1 99 ? 26.365 1.788 -32.913 1.00 55.47 99 ILE A CA 1
ATOM 805 C C . ILE A 1 99 ? 27.431 2.529 -33.728 1.00 55.47 99 ILE A C 1
ATOM 807 O O . ILE A 1 99 ? 27.576 2.308 -34.920 1.00 55.47 99 ILE A O 1
ATOM 811 N N . PHE A 1 100 ? 28.142 3.468 -33.101 1.00 62.16 100 PHE A N 1
ATOM 812 C CA . PHE A 1 100 ? 29.310 4.098 -33.700 1.00 62.16 100 PHE A CA 1
ATOM 813 C C . PHE A 1 100 ? 30.349 3.022 -33.970 1.00 62.16 100 PHE A C 1
ATOM 815 O O . PHE A 1 100 ? 30.617 2.192 -33.080 1.00 62.16 100 PHE A O 1
ATOM 822 N N . SER A 1 101 ? 30.925 3.067 -35.171 1.00 78.69 101 SER A N 1
ATOM 823 C CA . SER A 1 101 ? 32.058 2.225 -35.531 1.00 78.69 101 SER A CA 1
ATOM 824 C C . SER A 1 101 ? 33.175 2.422 -34.505 1.00 78.69 101 SER A C 1
ATOM 826 O O . SER A 1 101 ? 33.344 3.509 -33.943 1.00 78.69 101 SER A O 1
ATOM 828 N N . VAL A 1 102 ? 33.941 1.365 -34.232 1.00 79.06 102 VAL A N 1
ATOM 829 C CA . VAL A 1 102 ? 35.067 1.424 -33.288 1.00 79.06 102 VAL A CA 1
ATOM 830 C C . VAL A 1 102 ? 36.030 2.553 -33.678 1.00 79.06 102 VAL A C 1
ATOM 832 O O . VAL A 1 102 ? 36.509 3.267 -32.801 1.00 79.06 102 VAL A O 1
ATOM 835 N N . ASP A 1 103 ? 36.208 2.791 -34.978 1.00 83.88 103 ASP A N 1
ATOM 836 C CA . ASP A 1 103 ? 37.077 3.843 -35.512 1.00 83.88 103 ASP A CA 1
ATOM 837 C C . ASP A 1 103 ? 36.578 5.260 -35.191 1.00 83.88 103 ASP A C 1
ATOM 839 O O . ASP A 1 103 ? 37.361 6.121 -34.791 1.00 83.88 103 ASP A O 1
ATOM 843 N N . GLU A 1 104 ? 35.267 5.500 -35.281 1.00 83.00 104 GLU A N 1
ATOM 844 C CA . GLU A 1 104 ? 34.659 6.793 -34.935 1.00 83.00 104 GLU A CA 1
ATOM 845 C C . GLU A 1 104 ? 34.818 7.077 -33.440 1.00 83.00 104 GLU A C 1
ATOM 847 O O . GLU A 1 104 ? 35.160 8.189 -33.036 1.00 83.00 104 GLU A O 1
ATOM 852 N N . ARG A 1 105 ? 34.654 6.047 -32.599 1.00 81.31 105 ARG A N 1
ATOM 853 C CA . ARG A 1 105 ? 34.865 6.167 -31.149 1.00 81.31 105 ARG A CA 1
ATOM 854 C C . ARG A 1 105 ? 36.323 6.454 -30.814 1.00 81.31 105 ARG A C 1
ATOM 856 O O . ARG A 1 105 ? 36.584 7.278 -29.941 1.00 81.31 105 ARG A O 1
ATOM 863 N N . ILE A 1 106 ? 37.262 5.795 -31.494 1.00 87.12 106 ILE A N 1
ATOM 864 C CA . ILE A 1 106 ? 38.700 6.033 -31.316 1.00 87.12 106 ILE A CA 1
ATOM 865 C C . ILE A 1 106 ? 39.050 7.468 -31.718 1.00 87.12 106 ILE A C 1
ATOM 867 O O . ILE A 1 106 ? 39.764 8.142 -30.976 1.00 87.12 106 ILE A O 1
ATOM 871 N N . SER A 1 107 ? 38.510 7.955 -32.837 1.00 87.69 107 SER A N 1
ATOM 872 C CA . SER A 1 107 ? 38.727 9.327 -33.302 1.00 87.69 107 SER A CA 1
ATOM 873 C C . SER A 1 107 ? 38.212 10.355 -32.292 1.00 87.69 107 SER A C 1
ATOM 875 O O . SER A 1 107 ? 38.977 11.220 -31.867 1.00 87.69 107 SER A O 1
ATOM 877 N N . ILE A 1 108 ? 36.977 10.190 -31.802 1.00 88.75 108 ILE A N 1
ATOM 878 C CA . ILE A 1 108 ? 36.381 11.072 -30.786 1.00 88.75 108 ILE A CA 1
ATOM 879 C C . ILE A 1 108 ? 37.201 11.059 -29.487 1.00 88.75 108 ILE A C 1
ATOM 881 O O . ILE A 1 108 ? 37.468 12.111 -28.905 1.00 88.75 108 ILE A O 1
ATOM 885 N N . ILE A 1 109 ? 37.632 9.883 -29.016 1.00 86.94 109 ILE A N 1
ATOM 886 C CA . ILE A 1 109 ? 38.444 9.768 -27.794 1.00 86.94 109 ILE A CA 1
ATOM 887 C C . ILE A 1 109 ? 39.808 10.439 -27.981 1.00 86.94 109 ILE A C 1
ATOM 889 O O . ILE A 1 109 ? 40.270 11.131 -27.076 1.00 86.94 109 ILE A O 1
ATOM 893 N N . SER A 1 110 ? 40.439 10.264 -29.142 1.00 86.81 110 SER A N 1
ATOM 894 C CA . SER A 1 110 ? 41.721 10.895 -29.462 1.00 86.81 110 SER A CA 1
ATOM 895 C C . SER A 1 110 ? 41.605 12.419 -29.512 1.00 86.81 110 SER A C 1
ATOM 897 O O . SER A 1 110 ? 42.442 13.121 -28.945 1.00 86.81 110 SER A O 1
ATOM 899 N N . GLU A 1 111 ? 40.533 12.934 -30.112 1.00 87.75 111 GLU A N 1
ATOM 900 C CA . GLU A 1 111 ? 40.268 14.367 -30.209 1.00 87.75 111 GLU A CA 1
ATOM 901 C C . GLU A 1 111 ? 40.014 14.989 -28.827 1.00 87.75 111 GLU A C 1
ATOM 903 O O . GLU A 1 111 ? 40.620 16.003 -28.472 1.00 87.75 111 GLU A O 1
ATOM 908 N N . ILE A 1 112 ? 39.210 14.329 -27.985 1.00 88.56 112 ILE A N 1
ATOM 909 C CA . ILE A 1 112 ? 38.999 14.735 -26.588 1.00 88.56 112 ILE A CA 1
ATOM 910 C C . ILE A 1 112 ? 40.314 14.700 -25.805 1.00 88.56 112 ILE A C 1
ATOM 912 O O . ILE A 1 112 ? 40.608 15.639 -25.064 1.00 88.56 112 ILE A O 1
ATOM 916 N N . PHE A 1 113 ? 41.114 13.643 -25.959 1.00 87.00 113 PHE A N 1
ATOM 917 C CA . PHE A 1 113 ? 42.392 13.502 -25.265 1.00 87.00 113 PHE A CA 1
ATOM 918 C C . PHE A 1 113 ? 43.357 14.634 -25.634 1.00 87.00 113 PHE A C 1
ATOM 920 O O . PHE A 1 113 ? 43.918 15.267 -24.742 1.00 87.00 113 PHE A O 1
ATOM 927 N N . ALA A 1 114 ? 43.463 14.975 -26.921 1.00 84.94 114 ALA A N 1
ATOM 928 C CA . ALA A 1 114 ? 44.279 16.092 -27.393 1.00 84.94 114 ALA A CA 1
ATOM 929 C C . ALA A 1 114 ? 43.811 17.446 -26.829 1.00 84.94 114 ALA A C 1
ATOM 931 O O . ALA A 1 114 ? 44.632 18.296 -26.477 1.00 84.94 114 ALA A O 1
ATOM 932 N N . ILE A 1 115 ? 42.495 17.652 -26.704 1.00 82.50 115 ILE A N 1
ATOM 933 C CA . ILE A 1 115 ? 41.925 18.856 -26.081 1.00 82.50 115 ILE A CA 1
ATOM 934 C C . ILE A 1 115 ? 42.250 18.903 -24.584 1.00 82.50 115 ILE A C 1
ATOM 936 O O . ILE A 1 115 ? 42.644 19.952 -24.075 1.00 82.50 115 ILE A O 1
ATOM 940 N N . VAL A 1 116 ? 42.104 17.784 -23.870 1.00 80.56 116 VAL A N 1
ATOM 941 C CA . VAL A 1 116 ? 42.426 17.683 -22.437 1.00 80.56 116 VAL A CA 1
ATOM 942 C C . VAL A 1 116 ? 43.916 17.914 -22.196 1.00 80.56 116 VAL A C 1
ATOM 944 O O . VAL A 1 116 ? 44.284 18.606 -21.248 1.00 80.56 116 VAL A O 1
ATOM 947 N N . GLU A 1 117 ? 44.774 17.394 -23.068 1.00 75.50 117 GLU A N 1
ATOM 948 C CA . GLU A 1 117 ? 46.220 17.548 -22.963 1.00 75.50 117 GLU A CA 1
ATOM 949 C C . GLU A 1 117 ? 46.672 18.985 -23.246 1.00 75.50 117 GLU A C 1
ATOM 951 O O . GLU A 1 117 ? 47.472 19.526 -22.486 1.00 75.50 117 GLU A O 1
ATOM 956 N N . LYS A 1 118 ? 46.063 19.663 -24.231 1.00 69.94 118 LYS A N 1
ATOM 957 C CA . LYS A 1 118 ? 46.266 21.104 -24.477 1.00 69.94 118 LYS A CA 1
ATOM 958 C C . LYS A 1 118 ? 45.742 22.008 -23.358 1.00 69.94 118 LYS A C 1
ATOM 960 O O . LYS A 1 118 ? 46.152 23.162 -23.276 1.00 69.94 118 LYS A O 1
ATOM 965 N N . LYS A 1 119 ? 44.811 21.526 -22.530 1.00 65.31 119 LYS A N 1
ATOM 966 C CA . LYS A 1 119 ? 44.181 22.308 -21.454 1.00 65.31 119 LYS A CA 1
ATOM 967 C C . LYS A 1 119 ? 44.856 22.125 -20.093 1.00 65.31 119 LYS A C 1
ATOM 969 O O . LYS A 1 119 ? 44.401 22.737 -19.130 1.00 65.31 119 LYS A O 1
ATOM 974 N N . LYS A 1 120 ? 45.922 21.324 -19.976 1.00 60.19 120 LYS A N 1
ATOM 975 C CA . LYS A 1 120 ? 46.780 21.365 -18.783 1.00 60.19 120 LYS A CA 1
ATOM 976 C C . LYS A 1 120 ? 47.463 22.742 -18.765 1.00 60.19 120 LYS A C 1
ATOM 978 O O . LYS A 1 120 ? 48.267 22.995 -19.657 1.00 60.19 120 LYS A O 1
ATOM 983 N N . PRO A 1 121 ? 47.136 23.658 -17.834 1.00 59.19 121 PRO A N 1
ATOM 984 C CA . PRO A 1 121 ? 47.931 24.869 -17.697 1.00 59.19 121 PRO A CA 1
ATOM 985 C C . PRO A 1 121 ? 49.343 24.447 -17.291 1.00 59.19 121 PRO A C 1
ATOM 987 O O . PRO A 1 121 ? 49.484 23.575 -16.432 1.00 59.19 121 PRO A O 1
ATOM 990 N N . ASP A 1 122 ? 50.365 25.040 -17.906 1.00 66.25 122 ASP A N 1
ATOM 991 C CA . ASP A 1 122 ? 51.750 24.891 -17.466 1.00 66.25 122 ASP A CA 1
ATOM 992 C C . ASP A 1 122 ? 51.829 25.317 -15.996 1.00 66.25 122 ASP A C 1
ATOM 994 O O . ASP A 1 122 ? 51.795 26.506 -15.665 1.00 66.25 122 ASP A O 1
ATOM 998 N N . ILE A 1 123 ? 51.865 24.333 -15.099 1.00 58.41 123 ILE A N 1
ATOM 999 C CA . ILE A 1 123 ? 52.125 24.560 -13.684 1.00 58.41 123 ILE A CA 1
ATOM 1000 C C . ILE A 1 123 ? 53.617 24.899 -13.605 1.00 58.41 123 ILE A C 1
ATOM 1002 O O . ILE A 1 123 ? 54.459 24.003 -13.648 1.00 58.41 123 ILE A O 1
ATOM 1006 N N . LYS A 1 124 ? 53.920 26.202 -13.589 1.00 47.56 124 LYS A N 1
ATOM 1007 C CA . LYS A 1 124 ? 55.204 26.738 -13.123 1.00 47.56 124 LYS A CA 1
ATOM 1008 C C . LYS A 1 124 ? 55.348 26.548 -11.620 1.00 47.56 124 LYS A C 1
ATOM 1010 O O . LYS A 1 124 ? 54.332 26.733 -10.912 1.00 47.56 124 LYS A O 1
#